Protein AF-A0A7V8AEB4-F1 (afdb_monomer)

Mean predicted aligned error: 8.31 Å

Structure (mmCIF, N/CA/C/O backbone):
data_AF-A0A7V8AEB4-F1
#
_entry.id   AF-A0A7V8AEB4-F1
#
loop_
_atom_site.group_PDB
_atom_site.id
_atom_site.type_symbol
_atom_site.label_atom_id
_atom_site.label_alt_id
_atom_site.label_comp_id
_atom_site.label_asym_id
_atom_site.label_entity_id
_atom_site.label_seq_id
_atom_site.pdbx_PDB_ins_code
_atom_site.Cartn_x
_atom_site.Cartn_y
_atom_site.Cartn_z
_atom_site.occupancy
_atom_site.B_iso_or_equiv
_atom_site.auth_seq_id
_atom_site.auth_comp_id
_atom_site.auth_asym_id
_atom_site.auth_atom_id
_atom_site.pdbx_PDB_model_num
ATOM 1 N N . MET A 1 1 ? -13.425 6.466 -4.230 1.00 66.75 1 MET A N 1
ATOM 2 C CA . MET A 1 1 ? -13.283 7.438 -3.123 1.00 66.75 1 MET A CA 1
ATOM 3 C C . MET A 1 1 ? -14.635 7.980 -2.672 1.00 66.75 1 MET A C 1
ATOM 5 O O . MET A 1 1 ? -14.913 7.887 -1.492 1.00 66.75 1 MET A O 1
ATOM 9 N N . ILE A 1 2 ? -15.523 8.388 -3.592 1.00 79.12 2 ILE A N 1
ATOM 10 C CA . ILE A 1 2 ? -16.855 8.952 -3.277 1.00 79.12 2 ILE A CA 1
ATOM 11 C C . ILE A 1 2 ? -17.663 8.139 -2.248 1.00 79.12 2 ILE A C 1
ATOM 13 O O . ILE A 1 2 ? -18.118 8.704 -1.266 1.00 79.12 2 ILE A O 1
ATOM 17 N N . LEU A 1 3 ? -17.814 6.820 -2.430 1.00 79.81 3 LEU A N 1
ATOM 18 C CA . LEU A 1 3 ? -18.645 6.001 -1.528 1.00 79.81 3 LEU A CA 1
ATOM 19 C C . LEU A 1 3 ? -18.112 5.945 -0.087 1.00 79.81 3 LEU A C 1
ATOM 21 O O . LEU A 1 3 ? -18.890 6.017 0.858 1.00 79.81 3 LEU A O 1
ATOM 25 N N . ARG A 1 4 ? -16.787 5.843 0.078 1.00 80.88 4 ARG A N 1
ATOM 26 C CA . ARG A 1 4 ? -16.128 5.895 1.390 1.00 80.88 4 ARG A CA 1
ATOM 27 C C . ARG A 1 4 ? -16.329 7.269 2.022 1.00 80.88 4 ARG A C 1
ATOM 29 O O . ARG A 1 4 ? -16.713 7.355 3.179 1.00 80.88 4 ARG A O 1
ATOM 36 N N . ASP A 1 5 ? -16.085 8.324 1.249 1.00 82.44 5 ASP A N 1
ATOM 37 C CA . ASP A 1 5 ? -16.166 9.699 1.740 1.00 82.44 5 ASP A CA 1
ATOM 38 C C . ASP A 1 5 ? -17.591 10.019 2.191 1.00 82.44 5 ASP A C 1
ATOM 40 O O . ASP A 1 5 ? -17.773 10.525 3.287 1.00 82.44 5 ASP A O 1
ATOM 44 N N . PHE A 1 6 ? -18.602 9.628 1.411 1.00 85.75 6 PHE A N 1
ATOM 45 C CA . PHE A 1 6 ? -20.009 9.810 1.770 1.00 85.75 6 PHE A CA 1
ATOM 46 C C . PHE A 1 6 ? -20.404 9.054 3.038 1.00 85.75 6 PHE A C 1
ATOM 48 O O . PHE A 1 6 ? -21.214 9.562 3.816 1.00 85.75 6 PHE A O 1
ATOM 55 N N . TYR A 1 7 ? -19.838 7.865 3.250 1.00 83.62 7 TYR A N 1
ATOM 56 C CA . TYR A 1 7 ? -20.037 7.106 4.478 1.00 83.62 7 TYR A CA 1
ATOM 57 C C . TYR A 1 7 ? -19.384 7.800 5.682 1.00 83.62 7 TYR A C 1
ATOM 59 O O . TYR A 1 7 ? -20.051 8.045 6.684 1.00 83.62 7 TYR A O 1
ATOM 67 N N . GLU A 1 8 ? -18.108 8.188 5.582 1.00 82.62 8 GLU A N 1
ATOM 68 C CA . GLU A 1 8 ? -17.380 8.835 6.685 1.00 82.62 8 GLU A CA 1
ATOM 69 C C . GLU A 1 8 ? -17.910 10.249 6.999 1.00 82.62 8 GLU A C 1
ATOM 71 O O . GLU A 1 8 ? -17.862 10.676 8.150 1.00 82.62 8 GLU A O 1
ATOM 76 N N . THR A 1 9 ? -18.466 10.975 6.019 1.00 84.75 9 THR A N 1
ATOM 77 C CA . THR A 1 9 ? -19.119 12.279 6.245 1.00 84.75 9 THR A CA 1
ATOM 78 C C . THR A 1 9 ? -20.566 12.160 6.724 1.00 84.75 9 THR A C 1
ATOM 80 O O . THR A 1 9 ? -21.225 13.181 6.909 1.00 84.75 9 THR A O 1
ATOM 83 N N . GLY A 1 10 ? -21.099 10.943 6.871 1.00 84.38 10 GLY A N 1
ATOM 84 C CA . GLY A 1 10 ? -22.488 10.709 7.276 1.00 84.38 10 GLY A CA 1
ATOM 85 C C . GLY A 1 10 ? -23.533 11.141 6.241 1.00 84.38 10 GLY A C 1
ATOM 86 O O . GLY A 1 10 ? -24.715 11.208 6.564 1.00 84.38 10 GLY A O 1
ATOM 87 N N . ILE A 1 11 ? -23.119 11.427 4.999 1.00 86.12 11 ILE A N 1
ATOM 88 C CA . ILE A 1 11 ? -24.034 11.773 3.898 1.00 86.12 11 ILE A CA 1
ATOM 89 C C . ILE A 1 11 ? -24.804 10.526 3.459 1.00 86.12 11 ILE A C 1
ATOM 91 O O . ILE A 1 11 ? -25.983 10.606 3.124 1.00 86.12 11 ILE A O 1
ATOM 95 N N . TRP A 1 12 ? -24.136 9.370 3.465 1.00 80.69 12 TRP A N 1
ATOM 96 C CA . TRP A 1 12 ? -24.719 8.101 3.059 1.00 80.69 12 TRP A CA 1
ATOM 97 C C . TRP A 1 12 ? -24.576 7.051 4.171 1.00 80.69 12 TRP A C 1
ATOM 99 O O . TRP A 1 12 ? -23.501 6.465 4.325 1.00 80.69 12 TRP A O 1
ATOM 109 N N . PRO A 1 13 ? -25.647 6.754 4.930 1.00 70.56 13 PRO A N 1
ATOM 110 C CA . PRO A 1 13 ? -25.633 5.699 5.935 1.00 70.56 13 PRO A CA 1
ATOM 111 C C . PRO A 1 13 ? -25.743 4.336 5.241 1.00 70.56 13 PRO A C 1
ATOM 113 O O . PRO A 1 13 ? -26.811 3.924 4.789 1.00 70.56 13 PRO A O 1
ATOM 116 N N . TYR A 1 14 ? -24.619 3.640 5.095 1.00 70.06 14 TYR A N 1
ATOM 117 C CA . TYR A 1 14 ? -24.578 2.289 4.537 1.00 70.06 14 TYR A CA 1
ATOM 118 C C . TYR A 1 14 ? -24.218 1.302 5.647 1.00 70.06 14 TYR A C 1
ATOM 120 O O . TYR A 1 14 ? -23.084 1.278 6.102 1.00 70.06 14 TYR A O 1
ATOM 128 N N . GLU A 1 15 ? -25.173 0.492 6.105 1.00 69.56 15 GLU A N 1
ATOM 129 C CA . GLU A 1 15 ? -24.937 -0.491 7.182 1.00 69.56 15 GLU A CA 1
ATOM 130 C C . GLU A 1 15 ? -24.699 -1.913 6.654 1.00 69.56 15 GLU A C 1
ATOM 132 O O . GLU A 1 15 ? -24.149 -2.771 7.342 1.00 69.56 15 GLU A O 1
ATOM 137 N N . LYS A 1 16 ? -25.098 -2.186 5.408 1.00 76.88 16 LYS A N 1
ATOM 138 C CA . LYS A 1 16 ? -24.975 -3.508 4.779 1.00 76.88 16 LYS A CA 1
ATOM 139 C C . LYS A 1 16 ? -23.763 -3.532 3.861 1.00 76.88 16 LYS A C 1
ATOM 141 O O . LYS A 1 16 ? -23.477 -2.547 3.210 1.00 76.88 16 LYS A O 1
ATOM 146 N N . ASN A 1 17 ? -23.060 -4.657 3.750 1.00 81.69 17 ASN A N 1
ATOM 147 C CA . ASN A 1 17 ? -22.003 -4.856 2.744 1.00 81.69 17 ASN A CA 1
ATOM 148 C C . ASN A 1 17 ? -20.826 -3.852 2.768 1.00 81.69 17 ASN A C 1
ATOM 150 O O . ASN A 1 17 ? -20.109 -3.744 1.776 1.00 81.69 17 ASN A O 1
ATOM 154 N N . LEU A 1 18 ? -20.564 -3.158 3.885 1.00 84.25 18 LEU A N 1
ATOM 155 C CA . LEU A 1 18 ? -19.399 -2.262 4.017 1.00 84.25 18 LEU A CA 1
ATOM 156 C C . LEU A 1 18 ? -18.068 -2.968 3.711 1.00 84.25 18 LEU A C 1
ATOM 158 O O . LEU A 1 18 ? -17.171 -2.377 3.117 1.00 84.25 18 LEU A O 1
ATOM 162 N N . HIS A 1 19 ? -17.967 -4.257 4.038 1.00 84.25 19 HIS A N 1
ATOM 163 C CA . HIS A 1 19 ? -16.808 -5.103 3.744 1.00 84.25 19 HIS A CA 1
ATOM 164 C C . HIS A 1 19 ? -16.490 -5.234 2.239 1.00 84.25 19 HIS A C 1
ATOM 166 O O . HIS A 1 19 ? -15.376 -5.608 1.876 1.00 84.25 19 HIS A O 1
ATOM 172 N N . VAL A 1 20 ? -17.440 -4.915 1.349 1.00 86.19 20 VAL A N 1
ATOM 173 C CA . VAL A 1 20 ? -17.235 -4.926 -0.110 1.00 86.19 20 VAL A CA 1
ATOM 174 C C . VAL A 1 20 ? -16.382 -3.735 -0.561 1.00 86.19 20 VAL A C 1
ATOM 176 O O . VAL A 1 20 ? -15.698 -3.822 -1.583 1.00 86.19 20 VAL A O 1
ATOM 179 N N . ILE A 1 21 ? -16.366 -2.642 0.211 1.00 87.19 21 ILE A N 1
ATOM 180 C CA . ILE A 1 21 ? -15.575 -1.447 -0.088 1.00 87.19 21 ILE A CA 1
ATOM 181 C C . ILE A 1 21 ? -14.094 -1.750 0.164 1.00 87.19 21 ILE A C 1
ATOM 183 O O . ILE A 1 21 ? -13.625 -1.809 1.303 1.00 87.19 21 ILE A O 1
ATOM 187 N N . ASN A 1 22 ? -13.354 -1.929 -0.929 1.00 88.44 22 ASN A N 1
ATOM 188 C CA . ASN A 1 22 ? -11.918 -2.177 -0.910 1.00 88.44 22 ASN A CA 1
ATOM 189 C C . ASN A 1 22 ? -11.081 -0.909 -0.765 1.00 88.44 22 ASN A C 1
ATOM 191 O O . ASN A 1 22 ? -11.540 0.204 -1.028 1.00 88.44 22 ASN A O 1
ATOM 195 N N . ILE A 1 23 ? -9.814 -1.113 -0.390 1.00 89.25 23 ILE A N 1
ATOM 196 C CA . ILE A 1 23 ? -8.790 -0.075 -0.478 1.00 89.25 23 ILE A CA 1
ATOM 197 C C . ILE A 1 23 ? -8.647 0.396 -1.930 1.00 89.25 23 ILE A C 1
ATOM 199 O O . ILE A 1 23 ? -8.747 -0.387 -2.878 1.00 89.25 23 ILE A O 1
ATOM 203 N N . ILE A 1 24 ? -8.369 1.682 -2.100 1.00 86.56 24 ILE A N 1
ATOM 204 C CA . ILE A 1 24 ? -8.022 2.243 -3.402 1.00 86.56 24 ILE A CA 1
ATOM 205 C C . IL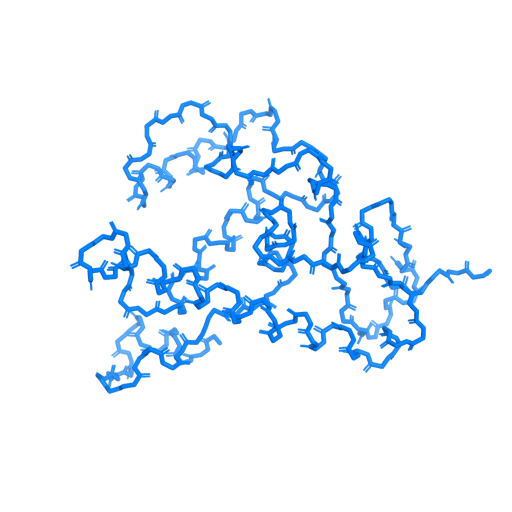E A 1 24 ? -6.523 2.045 -3.611 1.00 86.56 24 ILE A C 1
ATOM 207 O O . ILE A 1 24 ? -5.705 2.589 -2.871 1.00 86.56 24 ILE A O 1
ATOM 211 N N . ALA A 1 25 ? -6.160 1.272 -4.628 1.00 87.81 25 ALA A N 1
ATOM 212 C CA . ALA A 1 25 ? -4.770 1.017 -4.975 1.00 87.81 25 ALA A CA 1
ATOM 213 C C . ALA A 1 25 ? -4.213 2.128 -5.879 1.00 87.81 25 ALA A C 1
ATOM 215 O O . ALA A 1 25 ? -4.147 1.985 -7.095 1.00 87.81 25 ALA A O 1
ATOM 216 N N . ASP A 1 26 ? -3.816 3.253 -5.283 1.00 86.50 26 ASP A N 1
ATOM 217 C CA . ASP A 1 26 ? -3.071 4.301 -5.989 1.00 86.50 26 ASP A CA 1
ATOM 218 C C . ASP A 1 26 ? -1.569 3.954 -6.105 1.00 86.50 26 ASP A C 1
ATOM 220 O O . ASP A 1 26 ? -1.074 2.982 -5.527 1.00 86.50 26 ASP A O 1
ATOM 224 N N . ASN A 1 27 ? -0.791 4.788 -6.802 1.00 86.00 27 ASN A N 1
ATOM 225 C CA . ASN A 1 27 ? 0.651 4.561 -6.973 1.00 86.00 27 ASN A CA 1
ATOM 226 C C . ASN A 1 27 ? 1.429 4.505 -5.643 1.00 86.00 27 ASN A C 1
ATOM 228 O O . ASN A 1 27 ? 2.538 3.968 -5.594 1.00 86.00 27 ASN A O 1
ATOM 232 N N . ARG A 1 28 ? 0.907 5.084 -4.554 1.00 88.38 28 ARG A N 1
ATOM 233 C CA . ARG A 1 28 ? 1.548 5.066 -3.230 1.00 88.38 28 ARG A CA 1
ATOM 234 C C . ARG A 1 28 ? 1.226 3.779 -2.479 1.00 88.38 28 ARG A C 1
ATOM 236 O O . ARG A 1 28 ? 2.141 3.169 -1.930 1.00 88.38 28 ARG A O 1
ATOM 243 N N . VAL A 1 29 ? -0.031 3.358 -2.504 1.00 91.69 29 VAL A N 1
ATOM 244 C CA . VAL A 1 29 ? -0.549 2.121 -1.919 1.00 91.69 29 VAL A CA 1
ATOM 245 C C . VAL A 1 29 ? 0.074 0.917 -2.626 1.00 91.69 29 VAL A C 1
ATOM 247 O O . VAL A 1 29 ? 0.639 0.058 -1.953 1.00 91.69 29 VAL A O 1
ATOM 250 N N . MET A 1 30 ? 0.105 0.905 -3.964 1.00 90.75 30 MET A N 1
ATOM 251 C CA . MET A 1 30 ? 0.791 -0.132 -4.752 1.00 90.75 30 MET A CA 1
ATOM 252 C C . MET A 1 30 ? 2.285 -0.208 -4.420 1.00 90.75 30 MET A C 1
ATOM 254 O O . MET A 1 30 ? 2.836 -1.289 -4.221 1.00 90.75 30 MET A O 1
ATOM 258 N N . ARG A 1 31 ? 2.960 0.942 -4.284 1.00 90.06 31 ARG A N 1
ATOM 259 C CA . ARG A 1 31 ? 4.380 0.979 -3.903 1.00 90.06 31 ARG A CA 1
ATOM 260 C C . ARG A 1 31 ? 4.616 0.400 -2.508 1.00 90.06 31 ARG A C 1
ATOM 262 O O . ARG A 1 31 ? 5.583 -0.332 -2.317 1.00 90.06 31 ARG A O 1
ATOM 269 N N . ILE A 1 32 ? 3.752 0.702 -1.539 1.00 92.19 32 ILE A N 1
ATOM 270 C CA . ILE A 1 32 ? 3.821 0.087 -0.207 1.00 92.19 32 ILE A CA 1
ATOM 271 C C . ILE A 1 32 ? 3.592 -1.420 -0.303 1.00 92.19 32 ILE A C 1
ATOM 273 O O . ILE A 1 32 ? 4.354 -2.171 0.303 1.00 92.19 32 ILE A O 1
ATOM 277 N N . ALA A 1 33 ? 2.608 -1.868 -1.087 1.00 93.31 33 ALA A N 1
ATOM 278 C CA . ALA A 1 33 ? 2.316 -3.288 -1.249 1.00 93.31 33 ALA A CA 1
ATOM 279 C C . ALA A 1 33 ? 3.519 -4.072 -1.799 1.00 93.31 33 ALA A C 1
ATOM 281 O O . ALA A 1 33 ? 3.882 -5.124 -1.271 1.00 93.31 33 ALA A O 1
ATOM 282 N N . LEU A 1 34 ? 4.194 -3.511 -2.805 1.00 91.62 34 LEU A N 1
ATOM 283 C CA . LEU A 1 34 ? 5.405 -4.088 -3.391 1.00 91.62 34 LEU A CA 1
ATOM 284 C C . LEU A 1 34 ? 6.589 -4.092 -2.412 1.00 91.62 34 LEU A C 1
ATOM 286 O O . LEU A 1 34 ? 7.282 -5.097 -2.281 1.00 91.62 34 LEU A O 1
ATOM 290 N N . ARG A 1 35 ? 6.829 -2.980 -1.705 1.00 90.31 35 ARG A N 1
ATOM 291 C CA . ARG A 1 35 ? 7.994 -2.825 -0.809 1.00 90.31 35 ARG A CA 1
ATOM 292 C C . ARG A 1 35 ? 7.878 -3.606 0.497 1.00 90.31 35 ARG A C 1
ATOM 294 O O . ARG A 1 35 ? 8.892 -4.030 1.038 1.00 90.31 35 ARG A O 1
ATOM 301 N N . THR A 1 36 ? 6.661 -3.786 1.002 1.00 92.06 36 THR A N 1
ATOM 302 C CA . THR A 1 36 ? 6.380 -4.668 2.150 1.00 92.06 36 THR A CA 1
ATOM 303 C C . THR A 1 36 ? 6.361 -6.140 1.740 1.00 92.06 36 THR A C 1
ATOM 305 O O . THR A 1 36 ? 6.476 -7.018 2.587 1.00 92.06 36 THR A O 1
ATOM 308 N N . GLY A 1 37 ? 6.233 -6.428 0.441 1.00 91.31 37 GLY A N 1
ATOM 309 C CA . GLY A 1 37 ? 6.181 -7.787 -0.079 1.00 91.31 37 GLY A CA 1
ATOM 310 C C . GLY A 1 37 ? 4.851 -8.501 0.162 1.00 91.31 37 GLY A C 1
ATOM 311 O O . GLY A 1 37 ? 4.793 -9.706 -0.071 1.00 91.31 37 GLY A O 1
ATOM 312 N N . ILE A 1 38 ? 3.792 -7.792 0.581 1.00 93.25 38 ILE A N 1
ATOM 313 C CA . ILE A 1 38 ? 2.426 -8.352 0.577 1.00 93.25 38 ILE A CA 1
ATOM 314 C C . ILE A 1 38 ? 1.970 -8.659 -0.852 1.00 93.25 38 ILE A C 1
ATOM 316 O O . ILE A 1 38 ? 1.196 -9.585 -1.072 1.00 93.25 38 ILE A O 1
ATOM 320 N N . LEU A 1 39 ? 2.494 -7.902 -1.820 1.00 91.88 39 LEU A N 1
ATOM 321 C CA . LEU A 1 39 ? 2.367 -8.176 -3.238 1.00 91.88 39 LEU A CA 1
ATOM 322 C C . LEU A 1 39 ? 3.758 -8.455 -3.804 1.00 91.88 39 LEU A C 1
ATOM 324 O O . LEU A 1 39 ? 4.667 -7.630 -3.688 1.00 91.88 39 LEU A O 1
ATOM 328 N N . ARG A 1 40 ? 3.931 -9.629 -4.412 1.00 89.06 40 ARG A N 1
ATOM 329 C CA . ARG A 1 40 ? 5.200 -10.065 -4.998 1.00 89.06 40 ARG A CA 1
ATOM 330 C C . ARG A 1 40 ? 5.034 -10.316 -6.482 1.00 89.06 40 ARG A C 1
ATOM 332 O O . ARG A 1 40 ? 4.151 -11.051 -6.903 1.00 89.06 40 ARG A O 1
ATOM 339 N N . LEU A 1 41 ? 5.937 -9.733 -7.256 1.00 83.44 41 LEU A N 1
ATOM 340 C CA . LEU A 1 41 ? 6.057 -10.001 -8.680 1.00 83.44 41 LEU A CA 1
ATOM 341 C C . LEU A 1 41 ? 7.013 -11.169 -8.884 1.00 83.44 41 LEU A C 1
ATOM 343 O O . LEU A 1 41 ? 8.071 -11.214 -8.248 1.00 83.44 41 LEU A O 1
ATOM 347 N N . ALA A 1 42 ? 6.672 -12.075 -9.799 1.00 81.06 42 ALA A N 1
ATOM 348 C CA . ALA A 1 42 ? 7.502 -13.235 -10.121 1.00 81.06 42 ALA A CA 1
ATOM 349 C C . ALA A 1 42 ? 8.944 -12.832 -10.479 1.00 81.06 42 ALA A C 1
ATOM 351 O O . ALA A 1 42 ? 9.909 -13.462 -10.054 1.00 81.06 42 ALA A O 1
ATOM 352 N N . THR A 1 43 ? 9.102 -11.722 -11.193 1.00 68.75 43 THR A N 1
ATOM 353 C CA . THR A 1 43 ? 10.386 -11.237 -11.710 1.00 68.75 43 THR A CA 1
ATOM 354 C C . THR A 1 43 ? 11.065 -10.184 -10.839 1.00 68.75 43 THR A C 1
ATOM 356 O O . THR A 1 43 ? 12.036 -9.559 -11.263 1.00 68.75 43 THR A O 1
ATOM 359 N N . LYS A 1 44 ? 10.610 -10.002 -9.590 1.00 66.56 44 LYS A N 1
ATOM 360 C CA . LYS A 1 44 ? 11.164 -9.049 -8.604 1.00 66.56 44 LYS A CA 1
ATOM 361 C C . LYS A 1 44 ? 11.260 -7.590 -9.080 1.00 66.56 44 LYS A C 1
ATOM 363 O O . LYS A 1 44 ? 11.836 -6.774 -8.369 1.00 66.56 44 LYS A O 1
ATOM 368 N N . LYS A 1 45 ? 10.729 -7.244 -10.252 1.00 64.25 45 LYS A N 1
ATOM 369 C CA . LYS A 1 45 ? 10.665 -5.892 -10.815 1.00 64.25 45 LYS A CA 1
ATOM 370 C C . LYS A 1 45 ? 9.366 -5.762 -11.595 1.00 64.25 45 LYS A C 1
ATOM 372 O O . LYS A 1 45 ? 8.944 -6.715 -12.245 1.00 64.25 45 LYS A O 1
ATOM 377 N N . THR A 1 46 ? 8.753 -4.587 -11.531 1.00 62.59 46 THR A N 1
ATOM 378 C CA . THR A 1 46 ? 7.745 -4.185 -12.511 1.00 62.59 46 THR A CA 1
ATOM 379 C C . THR A 1 46 ? 8.458 -4.057 -13.847 1.00 62.59 46 THR A C 1
ATOM 381 O O . THR A 1 46 ? 9.440 -3.314 -13.961 1.00 62.59 46 THR A O 1
ATOM 384 N N . PHE A 1 47 ? 8.043 -4.873 -14.814 1.00 58.59 47 PHE A N 1
ATOM 385 C CA . PHE A 1 47 ? 8.552 -4.735 -16.165 1.00 58.59 47 PHE A CA 1
ATOM 386 C C . PHE A 1 47 ? 7.951 -3.512 -16.804 1.00 58.59 47 PHE A C 1
ATOM 388 O O . PHE A 1 47 ? 6.969 -2.969 -16.325 1.00 58.59 47 PHE A O 1
ATOM 395 N N . ASN A 1 48 ? 8.612 -3.105 -17.864 1.00 56.44 48 ASN A N 1
ATOM 396 C CA . ASN A 1 48 ? 8.244 -1.994 -18.687 1.00 56.44 48 ASN A CA 1
ATOM 397 C C . ASN A 1 48 ? 8.224 -2.549 -20.109 1.00 56.44 48 ASN A C 1
ATOM 399 O O . ASN A 1 48 ? 9.210 -2.461 -20.840 1.00 56.44 48 ASN A O 1
ATOM 403 N N . ASP A 1 49 ? 7.171 -3.316 -20.379 1.00 54.81 49 ASP A N 1
ATOM 404 C CA . ASP A 1 49 ? 6.966 -4.089 -21.605 1.00 54.81 49 ASP A CA 1
ATOM 405 C C . ASP A 1 49 ? 5.849 -3.435 -22.436 1.00 54.81 49 ASP A C 1
ATOM 407 O O . ASP A 1 49 ? 5.114 -2.591 -21.924 1.00 54.81 49 ASP A O 1
ATOM 411 N N . LEU A 1 50 ? 5.651 -3.838 -23.693 1.00 56.69 50 LEU A N 1
ATOM 412 C CA . LEU A 1 50 ? 4.510 -3.396 -24.510 1.00 56.69 50 LEU A CA 1
ATOM 413 C C . LEU A 1 50 ? 3.155 -3.607 -23.804 1.00 56.69 50 LEU A C 1
ATOM 415 O O . LEU A 1 50 ? 2.187 -2.930 -24.119 1.00 56.69 50 LEU A O 1
ATOM 419 N N . LEU A 1 51 ? 3.064 -4.506 -22.822 1.00 56.19 51 LEU A N 1
ATOM 420 C CA . LEU A 1 51 ? 1.860 -4.693 -22.005 1.00 56.19 51 LEU A CA 1
ATOM 421 C C . LEU A 1 51 ? 1.564 -3.510 -21.063 1.00 56.19 51 LEU A C 1
ATOM 423 O O . LEU A 1 51 ? 0.395 -3.261 -20.759 1.00 56.19 51 LEU A O 1
ATOM 427 N N . ASP A 1 52 ? 2.585 -2.754 -20.643 1.00 58.22 52 ASP A N 1
ATOM 428 C CA . ASP A 1 52 ? 2.400 -1.463 -19.966 1.00 58.22 52 ASP A CA 1
ATOM 429 C C . ASP A 1 52 ? 1.856 -0.407 -20.939 1.00 58.22 52 ASP A C 1
ATOM 431 O O . ASP A 1 52 ? 1.130 0.482 -20.507 1.00 58.22 52 ASP A O 1
ATOM 435 N N . GLN A 1 53 ? 2.113 -0.537 -22.252 1.00 57.06 53 GLN A N 1
ATOM 436 C CA . GLN A 1 53 ? 1.529 0.342 -23.278 1.00 57.06 53 GLN A CA 1
ATOM 437 C C . GLN A 1 53 ? -0.008 0.291 -23.303 1.00 57.06 53 GLN A C 1
ATOM 439 O O . GLN A 1 53 ? -0.659 1.255 -23.701 1.00 57.06 53 GLN A O 1
ATOM 444 N N . TYR A 1 54 ? -0.583 -0.832 -22.873 1.00 64.62 54 TYR A N 1
ATOM 445 C CA . TYR A 1 54 ? -2.026 -1.072 -22.855 1.00 64.62 54 TYR A CA 1
ATOM 446 C C . TYR A 1 54 ? -2.608 -1.109 -21.435 1.00 64.62 54 TYR A C 1
ATOM 448 O O . TYR A 1 54 ? -3.698 -1.645 -21.241 1.00 64.62 54 TYR A O 1
ATOM 456 N N . ASP A 1 55 ? -1.880 -0.590 -20.438 1.00 72.56 55 ASP A N 1
ATOM 457 C CA . ASP A 1 55 ? -2.267 -0.556 -19.020 1.00 72.56 55 ASP A CA 1
ATOM 458 C C . ASP A 1 55 ? -2.611 -1.934 -18.402 1.00 72.56 55 ASP A C 1
ATOM 460 O O . ASP A 1 55 ? -3.142 -2.001 -17.293 1.00 72.56 55 ASP A O 1
ATOM 464 N N . GLN A 1 56 ? -2.294 -3.064 -19.047 1.00 78.38 56 GLN A N 1
ATOM 465 C CA . GLN A 1 56 ? -2.708 -4.387 -18.552 1.00 78.38 56 GLN A CA 1
ATOM 466 C C . GLN A 1 56 ? -2.031 -4.737 -17.224 1.00 78.38 56 GLN A C 1
ATOM 468 O O . GLN A 1 56 ? -2.688 -5.162 -16.272 1.00 78.38 56 GLN A O 1
ATOM 473 N N . GLN A 1 57 ? -0.719 -4.513 -17.136 1.00 77.62 57 GLN A N 1
ATOM 474 C CA . GLN A 1 57 ? 0.031 -4.710 -15.897 1.00 77.62 57 GLN A CA 1
ATOM 475 C C . GLN A 1 57 ? -0.409 -3.706 -14.821 1.00 77.62 57 GLN A C 1
ATOM 477 O O . GLN A 1 57 ? -0.512 -4.081 -13.654 1.00 77.62 57 GLN A O 1
ATOM 482 N N . TYR A 1 58 ? -0.719 -2.459 -15.194 1.00 82.00 58 TYR A N 1
ATOM 483 C CA . TYR A 1 58 ? -1.243 -1.458 -14.262 1.00 82.00 58 TYR A CA 1
ATOM 484 C C . TYR A 1 58 ? -2.579 -1.904 -13.654 1.00 82.00 58 TYR A C 1
ATOM 486 O O . TYR A 1 58 ? -2.706 -1.970 -12.431 1.00 82.00 58 TYR A O 1
ATOM 494 N N . VAL A 1 59 ? -3.554 -2.280 -14.489 1.00 85.88 59 VAL A N 1
ATOM 495 C CA . VAL A 1 59 ? -4.881 -2.744 -14.052 1.00 85.88 59 VAL A CA 1
ATOM 496 C C . VAL A 1 59 ? -4.767 -3.982 -13.166 1.00 85.88 59 VAL A C 1
ATOM 498 O O . VAL A 1 59 ? -5.372 -4.024 -12.092 1.00 85.88 59 VAL A O 1
ATOM 501 N N . LEU A 1 60 ? -3.948 -4.959 -13.566 1.00 88.06 60 LEU A N 1
ATOM 502 C CA . LEU A 1 60 ? -3.714 -6.162 -12.770 1.00 88.06 60 LEU A CA 1
ATOM 503 C C . LEU A 1 60 ? -3.107 -5.821 -11.405 1.00 88.06 60 LEU A C 1
ATOM 505 O O . LEU A 1 60 ? -3.513 -6.387 -10.387 1.00 88.06 60 LEU A O 1
ATOM 509 N N . LEU A 1 61 ? -2.153 -4.888 -11.356 1.00 88.12 61 LEU A N 1
ATOM 510 C CA . LEU A 1 61 ? -1.513 -4.496 -10.105 1.00 88.12 61 LEU A CA 1
ATOM 511 C C . LEU A 1 61 ? -2.470 -3.736 -9.183 1.00 88.12 61 LEU A C 1
ATOM 513 O O . LEU A 1 61 ? -2.443 -3.962 -7.972 1.00 88.12 61 LEU A O 1
ATOM 517 N N . VAL A 1 62 ? -3.339 -2.887 -9.736 1.00 90.50 62 VAL A N 1
ATOM 518 C CA . VAL A 1 62 ? -4.405 -2.201 -8.989 1.00 90.50 62 VAL A CA 1
ATOM 519 C C . VAL A 1 62 ? -5.332 -3.226 -8.331 1.00 90.50 62 VAL A C 1
ATOM 521 O O . VAL A 1 62 ? -5.557 -3.159 -7.120 1.00 90.50 62 VAL A O 1
ATOM 524 N N . GLN A 1 63 ? -5.817 -4.208 -9.098 1.00 92.62 63 GLN A N 1
ATOM 525 C CA . GLN A 1 63 ? -6.692 -5.274 -8.594 1.00 92.62 63 GLN A CA 1
ATOM 526 C C . GLN A 1 63 ? -5.990 -6.126 -7.528 1.00 92.62 63 GLN A C 1
ATOM 528 O O . GLN A 1 63 ? -6.480 -6.245 -6.405 1.00 92.62 63 GLN A O 1
ATOM 533 N N . SER A 1 64 ? -4.787 -6.615 -7.836 1.00 94.00 64 SER A N 1
ATOM 534 C CA . SER A 1 64 ? -4.001 -7.461 -6.929 1.00 94.00 64 SER A CA 1
ATOM 535 C C . SER A 1 64 ? -3.633 -6.739 -5.632 1.00 94.00 64 SER A C 1
ATOM 537 O O . SER A 1 64 ? -3.594 -7.341 -4.563 1.00 94.00 64 SER A O 1
ATOM 539 N N . THR A 1 65 ? -3.375 -5.430 -5.693 1.00 93.88 65 THR A N 1
ATOM 540 C CA . THR A 1 65 ? -3.094 -4.617 -4.503 1.00 93.88 65 THR A CA 1
ATOM 541 C C . THR A 1 65 ? -4.328 -4.494 -3.616 1.00 93.88 65 THR A C 1
ATOM 543 O O . THR A 1 65 ? -4.219 -4.625 -2.395 1.00 93.88 65 THR A O 1
ATOM 546 N N . ALA A 1 66 ? -5.503 -4.263 -4.208 1.00 93.19 66 ALA A N 1
ATOM 547 C CA . ALA A 1 66 ? -6.749 -4.189 -3.455 1.00 93.19 66 ALA A CA 1
ATOM 548 C C . ALA A 1 66 ? -7.062 -5.517 -2.746 1.00 93.19 66 ALA A C 1
ATOM 550 O O . ALA A 1 66 ? -7.417 -5.523 -1.565 1.00 93.19 66 ALA A O 1
ATOM 551 N N . GLU A 1 67 ? -6.860 -6.639 -3.436 1.00 94.12 67 GLU A N 1
ATOM 552 C CA . GLU A 1 67 ? -7.016 -7.986 -2.879 1.00 94.12 67 GLU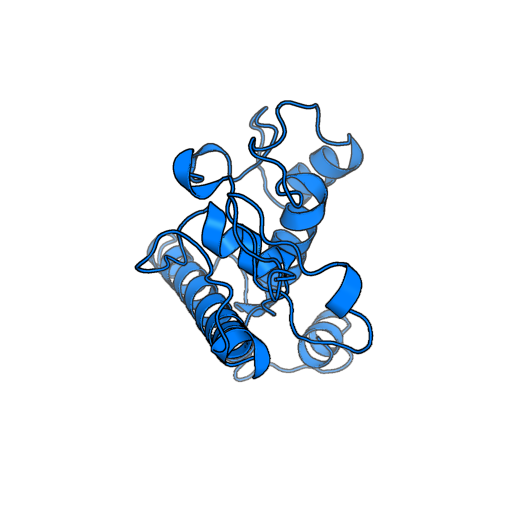 A CA 1
ATOM 553 C C . GLU A 1 67 ? -5.989 -8.291 -1.784 1.00 94.12 67 GLU A C 1
ATOM 555 O O . 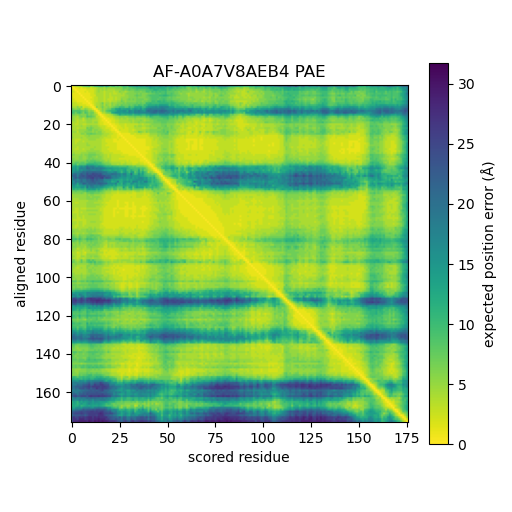GLU A 1 67 ? -6.354 -8.802 -0.725 1.00 94.12 67 GLU A O 1
ATOM 560 N N . ALA A 1 68 ? -4.721 -7.920 -1.980 1.00 94.69 68 ALA A N 1
ATOM 561 C CA . ALA A 1 68 ? -3.669 -8.135 -0.989 1.00 94.69 68 ALA A CA 1
ATOM 562 C C . ALA A 1 68 ? -3.985 -7.426 0.336 1.00 94.69 68 ALA A C 1
ATOM 564 O O . ALA A 1 68 ? -3.899 -8.029 1.405 1.00 94.69 68 ALA A O 1
ATOM 565 N N . PHE A 1 69 ? -4.412 -6.162 0.290 1.00 93.31 69 PHE A 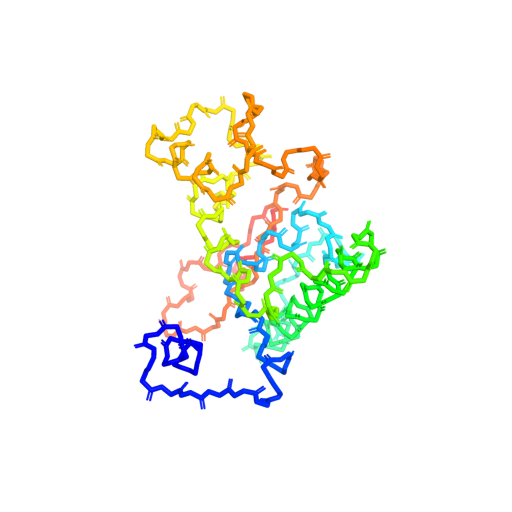N 1
ATOM 566 C CA . PHE A 1 69 ? -4.797 -5.427 1.498 1.00 93.31 69 PHE A CA 1
ATOM 567 C C . PHE A 1 69 ? -6.118 -5.908 2.104 1.00 93.31 69 PHE A C 1
ATOM 569 O O . PHE A 1 69 ? -6.253 -5.890 3.329 1.00 93.31 69 PHE A O 1
ATOM 576 N N . ARG A 1 70 ? -7.071 -6.397 1.297 1.00 93.12 70 ARG A N 1
ATOM 577 C CA . ARG A 1 70 ? -8.234 -7.123 1.831 1.00 93.12 70 ARG A CA 1
ATOM 578 C C . ARG A 1 70 ? -7.778 -8.356 2.610 1.00 93.12 70 ARG A C 1
ATOM 580 O O . ARG A 1 70 ? -8.237 -8.571 3.727 1.00 93.12 70 ARG A O 1
ATOM 587 N N . ARG A 1 71 ? -6.816 -9.119 2.086 1.00 94.06 71 ARG A N 1
ATOM 588 C CA . ARG A 1 71 ? -6.277 -10.278 2.802 1.00 94.06 71 ARG A CA 1
ATOM 589 C C . ARG A 1 71 ? -5.573 -9.875 4.095 1.00 94.06 71 ARG A C 1
ATOM 591 O O . ARG A 1 71 ? -5.723 -10.566 5.097 1.00 94.06 71 ARG A O 1
ATOM 598 N N . VAL A 1 72 ? -4.857 -8.747 4.105 1.00 92.44 72 VAL A N 1
ATOM 599 C CA . VAL A 1 72 ? -4.287 -8.174 5.337 1.00 92.44 72 VAL A CA 1
ATOM 600 C C . VAL A 1 72 ? -5.392 -7.864 6.349 1.00 92.44 72 VAL A C 1
ATOM 602 O O . VAL A 1 72 ? -5.273 -8.272 7.499 1.00 92.44 72 VAL A O 1
ATOM 605 N N . TRP A 1 73 ? -6.485 -7.219 5.934 1.00 92.19 73 TRP A N 1
ATOM 606 C CA . TRP A 1 73 ? -7.628 -6.928 6.808 1.00 92.19 73 TRP A CA 1
ATOM 607 C C . TRP A 1 73 ? -8.208 -8.191 7.458 1.00 92.19 73 TRP A C 1
ATOM 609 O O . TRP A 1 73 ? -8.394 -8.238 8.674 1.00 92.19 73 TRP A O 1
ATOM 619 N N . GLU A 1 74 ? -8.437 -9.237 6.667 1.00 93.00 74 GLU A N 1
ATOM 620 C CA . GLU A 1 74 ? -8.932 -10.525 7.160 1.00 93.00 74 GLU A CA 1
ATOM 621 C C . GLU A 1 74 ? -7.934 -11.176 8.123 1.00 93.00 74 GLU A C 1
ATOM 623 O O . GLU A 1 74 ? -8.300 -11.561 9.231 1.00 93.00 74 GLU A O 1
ATOM 628 N N . LYS A 1 75 ? -6.648 -11.232 7.748 1.00 93.25 75 LYS A N 1
ATOM 629 C CA . LYS A 1 75 ? -5.587 -11.796 8.592 1.00 93.25 75 LYS A CA 1
ATOM 630 C C . LYS A 1 75 ? -5.431 -11.057 9.911 1.00 93.25 75 LYS A C 1
ATOM 632 O O . LYS A 1 75 ? -5.189 -11.691 10.933 1.00 93.25 75 LYS A O 1
ATOM 637 N N . THR A 1 76 ? -5.590 -9.738 9.917 1.00 90.06 76 THR A N 1
ATOM 638 C CA . THR A 1 76 ? -5.540 -8.975 11.166 1.00 90.06 76 THR A CA 1
ATOM 639 C C . THR A 1 76 ? -6.689 -9.322 12.104 1.00 90.06 76 THR A C 1
ATOM 641 O O . THR A 1 76 ? -6.468 -9.369 13.307 1.00 90.06 76 THR A O 1
ATOM 644 N N . ALA A 1 77 ? -7.877 -9.633 11.579 1.00 91.38 77 ALA A N 1
ATOM 645 C CA . ALA A 1 77 ? -8.978 -10.123 12.402 1.00 91.38 77 ALA A CA 1
ATOM 646 C C . ALA A 1 77 ? -8.720 -11.541 12.913 1.00 91.38 77 ALA A C 1
ATOM 648 O O . ALA A 1 77 ? -8.938 -11.798 14.092 1.00 91.38 77 ALA A O 1
ATOM 649 N N . GLU A 1 78 ? -8.190 -12.437 12.072 1.00 93.31 78 GLU A N 1
ATOM 650 C CA . GLU A 1 78 ? -7.782 -13.788 12.495 1.00 93.31 78 GLU A CA 1
ATOM 651 C C . GLU A 1 78 ? -6.781 -13.733 13.670 1.00 93.31 78 GLU A C 1
ATOM 653 O O . GLU A 1 78 ? -6.917 -14.482 14.633 1.00 93.31 78 GLU A O 1
ATOM 658 N N . LEU A 1 79 ? -5.812 -12.811 13.623 1.00 90.94 79 LEU A N 1
ATOM 659 C CA . LEU A 1 79 ? -4.816 -12.609 14.684 1.00 90.94 79 LEU A CA 1
ATOM 660 C C . LEU A 1 79 ? -5.363 -11.889 15.927 1.00 90.94 79 LEU A C 1
ATOM 662 O O . LEU A 1 79 ? -4.759 -11.978 16.992 1.00 90.94 79 LEU A O 1
ATOM 666 N N . ASN A 1 80 ? -6.482 -11.177 15.800 1.00 90.12 80 ASN A N 1
ATOM 667 C CA . ASN A 1 80 ? -7.093 -10.377 16.861 1.00 90.12 80 ASN A CA 1
ATOM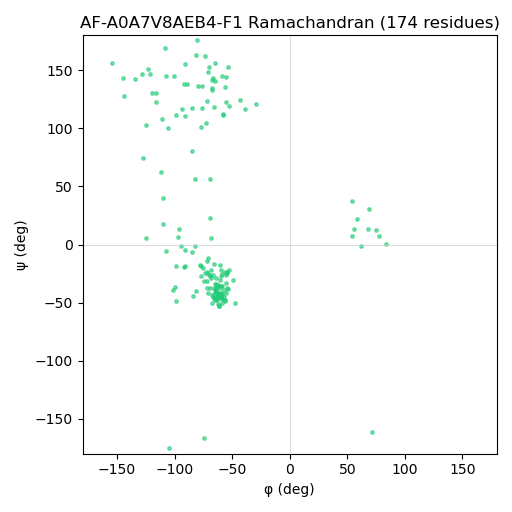 668 C C . ASN A 1 80 ? -8.409 -11.005 17.355 1.00 90.12 80 ASN A C 1
ATOM 670 O O . ASN A 1 80 ? -9.401 -10.313 17.583 1.00 90.12 80 ASN A O 1
ATOM 674 N N . ASN A 1 81 ? -8.436 -12.337 17.477 1.00 90.94 81 ASN A N 1
ATOM 675 C CA . ASN A 1 81 ? -9.576 -13.115 17.980 1.00 90.94 81 ASN A CA 1
ATOM 676 C C . ASN A 1 81 ? -10.906 -12.834 17.248 1.00 90.94 81 ASN A C 1
ATOM 678 O O . ASN A 1 81 ? -11.970 -12.789 17.862 1.00 90.94 81 ASN A O 1
ATOM 682 N N . GLY A 1 82 ? -10.853 -12.625 15.932 1.00 87.50 82 GLY A N 1
ATOM 683 C CA . GLY A 1 82 ? -12.015 -12.339 15.087 1.00 87.50 82 GLY A CA 1
ATOM 684 C C . GLY A 1 82 ? -12.442 -10.869 15.055 1.00 87.50 82 GLY A C 1
ATOM 685 O O . GLY A 1 82 ? -13.398 -10.536 14.357 1.00 87.50 82 GLY A O 1
ATOM 686 N N . VAL A 1 83 ? -11.748 -9.971 15.762 1.00 87.44 83 VAL A N 1
ATOM 687 C CA . VAL A 1 83 ? -12.074 -8.539 15.789 1.00 87.44 83 VAL A CA 1
ATOM 688 C C . VAL A 1 83 ? -11.257 -7.787 14.741 1.00 87.44 83 VAL A C 1
ATOM 690 O O . VAL A 1 83 ? -10.032 -7.698 14.826 1.00 87.44 83 VAL A O 1
ATOM 693 N N . HIS A 1 84 ? -11.930 -7.189 13.759 1.00 86.00 84 HIS A N 1
ATOM 694 C CA . HIS A 1 84 ? -11.266 -6.362 12.752 1.00 86.00 84 HIS A CA 1
ATOM 695 C C . HIS A 1 84 ? -10.684 -5.074 13.358 1.00 86.00 84 HIS A C 1
ATOM 697 O O . HIS A 1 84 ? -11.366 -4.361 14.089 1.00 86.00 84 HIS A O 1
ATOM 703 N N . ILE A 1 85 ? -9.440 -4.738 12.990 1.00 83.81 85 ILE A N 1
ATOM 704 C CA . ILE A 1 85 ? -8.760 -3.500 13.430 1.00 83.81 85 ILE A CA 1
ATOM 705 C C . ILE A 1 85 ? -9.474 -2.249 12.897 1.00 83.81 85 ILE A C 1
ATOM 707 O O . ILE A 1 85 ? -9.524 -1.215 13.558 1.00 83.81 85 ILE A O 1
ATOM 711 N N . VAL A 1 86 ? -10.039 -2.344 11.693 1.00 86.31 86 VAL A N 1
ATOM 712 C CA . VAL A 1 86 ? -10.884 -1.307 11.095 1.00 86.31 86 VAL A CA 1
ATOM 713 C C . VAL A 1 86 ? -12.206 -1.921 10.631 1.00 86.31 86 VAL A C 1
ATOM 715 O O . VAL A 1 86 ? -12.200 -3.063 10.170 1.00 86.31 86 VAL A O 1
ATOM 718 N N . PRO A 1 87 ? -13.336 -1.194 10.694 1.00 86.50 87 PRO A N 1
ATOM 719 C CA . PRO A 1 87 ? -14.652 -1.735 10.345 1.00 86.50 87 PRO A CA 1
ATOM 720 C C . PRO A 1 87 ? -14.793 -2.265 8.906 1.00 86.50 87 PRO A C 1
ATOM 722 O O . PRO A 1 87 ? -15.626 -3.133 8.668 1.00 86.50 87 PRO A O 1
ATOM 725 N N . TYR A 1 88 ? -13.999 -1.782 7.944 1.00 88.00 88 TYR A N 1
ATOM 726 C CA . TYR A 1 88 ? -13.992 -2.286 6.564 1.00 88.00 88 TYR A CA 1
ATOM 727 C C . TYR A 1 88 ? -12.630 -2.045 5.879 1.00 88.00 88 TYR A C 1
ATOM 729 O O . TYR A 1 88 ? -11.916 -1.116 6.273 1.00 88.00 88 TYR A O 1
ATOM 737 N N . PRO A 1 89 ? -12.259 -2.824 4.838 1.00 88.69 89 PRO A N 1
ATOM 738 C CA . PRO A 1 89 ? -10.937 -2.743 4.201 1.00 88.69 89 PRO A CA 1
ATOM 739 C C . PRO A 1 89 ? -10.594 -1.354 3.659 1.00 88.69 89 PRO A C 1
ATOM 741 O O . PRO A 1 89 ? -9.460 -0.892 3.784 1.00 88.69 89 PRO A O 1
ATOM 744 N N . GLY A 1 90 ? -11.580 -0.671 3.074 1.00 86.94 90 GLY A N 1
ATOM 745 C CA . GLY A 1 90 ? -11.423 0.673 2.529 1.00 86.94 90 GLY A CA 1
ATOM 746 C C . GLY A 1 90 ? -10.890 1.691 3.535 1.00 86.94 90 GLY A C 1
ATOM 747 O O . GLY A 1 90 ? -10.203 2.609 3.119 1.00 86.94 90 GLY A O 1
ATOM 748 N N . LYS A 1 91 ? -11.102 1.501 4.843 1.00 84.94 91 LYS A N 1
ATOM 749 C CA . LYS A 1 91 ? -10.653 2.434 5.887 1.00 84.94 91 LYS A CA 1
ATOM 750 C C . LYS A 1 91 ? -9.136 2.440 6.115 1.00 84.94 91 LYS A C 1
ATOM 752 O O . LYS A 1 91 ? -8.605 3.361 6.729 1.00 84.94 91 LYS A O 1
ATOM 757 N N . PHE A 1 92 ? -8.414 1.440 5.603 1.00 82.88 92 PHE A N 1
ATOM 758 C CA . PHE A 1 92 ? -6.949 1.461 5.607 1.00 82.88 92 PHE A CA 1
ATOM 759 C C . PHE A 1 92 ? -6.358 2.516 4.671 1.00 82.88 92 PHE A C 1
ATOM 761 O O . PHE A 1 92 ? -5.198 2.896 4.841 1.00 82.88 92 PHE A O 1
ATOM 768 N N . ASP A 1 93 ? -7.114 2.965 3.669 1.00 81.19 93 ASP A N 1
ATOM 769 C CA . ASP A 1 93 ? -6.597 3.769 2.568 1.00 81.19 93 ASP A CA 1
ATOM 770 C C . ASP A 1 93 ? -5.918 5.061 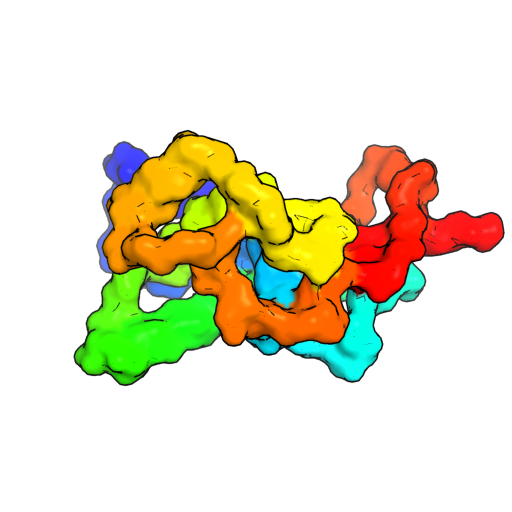3.032 1.00 81.19 93 ASP A C 1
ATOM 772 O O . ASP A 1 93 ? -4.804 5.348 2.603 1.00 81.19 93 ASP A O 1
ATOM 776 N N . GLU A 1 94 ? -6.519 5.801 3.962 1.00 80.56 94 GLU A N 1
ATOM 777 C CA . GLU A 1 94 ? -5.972 7.052 4.471 1.00 80.56 94 GLU A CA 1
ATOM 778 C C . GLU A 1 94 ? -4.642 6.816 5.187 1.00 80.56 94 GLU A C 1
ATOM 780 O O . GLU A 1 94 ? -3.665 7.538 4.954 1.00 80.56 94 GLU A O 1
ATOM 785 N N . PHE A 1 95 ? -4.591 5.787 6.035 1.00 85.44 95 PHE A N 1
ATOM 786 C CA . PHE A 1 95 ? -3.385 5.428 6.762 1.00 85.44 95 PHE A CA 1
ATOM 787 C C . PHE A 1 95 ? -2.257 5.062 5.788 1.00 85.44 95 PHE A C 1
ATOM 789 O O . PHE A 1 95 ? -1.182 5.669 5.824 1.00 85.44 95 PHE A O 1
ATOM 796 N N . ILE A 1 96 ? -2.512 4.137 4.858 1.00 89.00 96 ILE A N 1
ATOM 797 C CA . ILE A 1 96 ? -1.517 3.677 3.879 1.00 89.00 96 ILE A CA 1
ATOM 798 C C . ILE A 1 96 ? -1.094 4.816 2.938 1.00 89.00 96 ILE A C 1
ATOM 800 O O . ILE A 1 96 ? 0.095 4.997 2.663 1.00 89.00 96 ILE A O 1
ATOM 804 N N . PHE A 1 97 ? -2.028 5.651 2.492 1.00 85.44 97 PHE A N 1
ATOM 805 C CA . PHE A 1 97 ? -1.737 6.795 1.633 1.00 85.44 97 PHE A CA 1
ATOM 806 C C . PHE A 1 97 ? -0.826 7.822 2.322 1.00 85.44 97 PHE A C 1
ATOM 808 O O . PHE A 1 97 ? 0.159 8.290 1.733 1.00 85.44 97 PHE A O 1
ATOM 815 N N . ARG A 1 98 ? -1.108 8.156 3.591 1.00 84.62 98 ARG A N 1
ATOM 816 C CA . ARG A 1 98 ? -0.271 9.057 4.402 1.00 84.62 98 ARG A CA 1
ATOM 817 C C . ARG A 1 98 ? 1.106 8.451 4.666 1.00 84.62 98 ARG A C 1
ATOM 819 O O . ARG A 1 98 ? 2.105 9.170 4.567 1.00 84.62 98 ARG A O 1
ATOM 826 N N . MET A 1 99 ? 1.190 7.145 4.909 1.00 86.69 99 MET A N 1
ATOM 827 C CA . MET A 1 99 ? 2.463 6.418 5.010 1.00 86.69 99 MET A CA 1
ATOM 828 C C . MET A 1 99 ? 3.282 6.527 3.716 1.00 86.69 99 MET A C 1
ATOM 830 O O . MET A 1 99 ? 4.489 6.779 3.753 1.00 86.69 99 MET A O 1
ATOM 834 N N . GLY A 1 100 ? 2.626 6.425 2.559 1.00 86.12 100 GLY A N 1
ATOM 835 C CA . GLY A 1 100 ? 3.258 6.532 1.243 1.00 86.12 100 GLY A CA 1
ATOM 836 C C . GLY A 1 100 ? 3.816 7.920 0.933 1.00 86.12 100 GLY A C 1
ATOM 837 O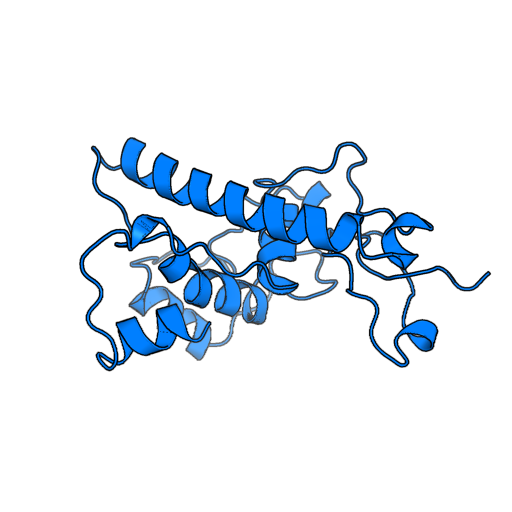 O . GLY A 1 100 ? 4.758 8.048 0.150 1.00 86.12 100 GLY A O 1
ATOM 838 N N . ARG A 1 101 ? 3.254 8.962 1.555 1.00 84.12 101 ARG A N 1
ATOM 839 C CA . ARG A 1 101 ? 3.725 10.348 1.434 1.00 84.12 101 ARG A CA 1
ATOM 840 C C . ARG A 1 101 ? 4.910 10.654 2.351 1.00 84.12 101 ARG A C 1
ATOM 842 O O . ARG A 1 101 ? 5.804 11.391 1.946 1.00 84.12 101 ARG A O 1
ATOM 849 N N . ASN A 1 102 ? 4.887 10.133 3.575 1.00 81.88 102 ASN A N 1
ATOM 850 C CA . ASN A 1 102 ? 5.826 10.535 4.622 1.00 81.88 102 ASN A CA 1
ATOM 851 C C . ASN A 1 102 ? 7.001 9.558 4.763 1.00 81.88 102 ASN A C 1
ATOM 853 O O . ASN A 1 102 ? 8.146 9.986 4.702 1.00 81.88 102 ASN A O 1
ATOM 857 N N . CYS A 1 103 ? 6.743 8.250 4.836 1.00 83.25 103 CYS A N 1
ATOM 858 C CA . CYS A 1 103 ? 7.787 7.248 5.083 1.00 83.25 103 CYS A CA 1
ATOM 859 C C . CYS A 1 103 ? 8.288 6.537 3.823 1.00 83.25 103 CYS A C 1
ATOM 861 O O . CYS A 1 103 ? 9.461 6.181 3.730 1.00 83.25 103 CYS A O 1
ATOM 863 N N . CYS A 1 104 ? 7.393 6.271 2.869 1.00 86.38 104 CYS A N 1
ATOM 864 C CA . CYS A 1 104 ? 7.668 5.402 1.724 1.00 86.38 104 CYS A CA 1
ATOM 865 C C . CYS A 1 104 ? 7.705 6.198 0.410 1.00 86.38 104 CYS A C 1
ATOM 867 O O . CYS A 1 104 ? 6.874 6.010 -0.484 1.00 86.38 104 CYS A O 1
ATOM 869 N N . LYS A 1 105 ? 8.650 7.140 0.308 1.00 85.12 105 LYS A N 1
ATOM 870 C CA . LYS A 1 105 ? 8.739 8.074 -0.825 1.00 85.12 105 LYS A CA 1
ATOM 871 C C . LYS A 1 105 ? 9.180 7.388 -2.122 1.00 85.12 105 LYS A C 1
ATOM 873 O O . LYS A 1 105 ? 9.884 6.376 -2.115 1.00 85.12 105 LYS A O 1
ATOM 878 N N . LEU A 1 106 ? 8.760 7.964 -3.247 1.00 83.00 106 LEU A N 1
ATOM 879 C CA . LEU A 1 106 ? 9.176 7.526 -4.580 1.00 83.00 106 LEU A CA 1
ATOM 880 C C . LEU A 1 106 ? 10.708 7.565 -4.682 1.00 83.00 106 LEU A C 1
ATOM 882 O O . LEU A 1 106 ? 11.326 8.520 -4.219 1.00 83.00 106 LEU A O 1
ATOM 886 N N . ASN A 1 107 ? 11.315 6.521 -5.251 1.00 77.06 107 ASN A N 1
ATOM 887 C CA . ASN A 1 107 ? 12.771 6.372 -5.427 1.00 77.06 107 ASN A CA 1
ATOM 888 C C . ASN A 1 107 ? 13.623 6.334 -4.140 1.00 77.06 107 ASN A C 1
ATOM 890 O O . ASN A 1 107 ? 14.830 6.110 -4.221 1.00 77.06 107 ASN A O 1
ATOM 894 N N . ALA A 1 108 ? 13.023 6.469 -2.952 1.00 78.75 108 ALA A N 1
ATOM 895 C CA . ALA A 1 108 ? 13.732 6.284 -1.691 1.00 78.75 108 ALA A CA 1
ATOM 896 C C . ALA A 1 108 ? 14.045 4.797 -1.473 1.00 78.75 108 ALA A C 1
ATOM 898 O O . ALA A 1 108 ? 13.128 3.974 -1.471 1.00 78.75 108 ALA A O 1
ATOM 899 N N . ARG A 1 109 ? 15.334 4.473 -1.295 1.00 72.69 109 ARG A N 1
ATOM 900 C CA . ARG A 1 109 ? 15.848 3.102 -1.095 1.00 72.69 109 ARG A CA 1
ATOM 901 C C . ARG A 1 109 ? 15.920 2.684 0.377 1.00 72.69 109 ARG A C 1
ATOM 903 O O . ARG A 1 109 ? 15.977 1.499 0.673 1.00 72.69 109 ARG A O 1
ATOM 910 N N . ALA A 1 110 ? 15.889 3.646 1.294 1.00 70.56 110 ALA A N 1
ATOM 911 C CA . ALA A 1 110 ? 15.734 3.409 2.722 1.00 70.56 110 ALA A CA 1
ATOM 912 C C . ALA A 1 110 ? 14.327 3.841 3.154 1.00 70.56 110 ALA A C 1
ATOM 914 O O . ALA A 1 110 ? 13.804 4.835 2.644 1.00 70.56 110 ALA A O 1
ATOM 915 N N . CYS A 1 111 ? 13.729 3.131 4.118 1.00 69.94 111 CYS A N 1
ATOM 916 C CA . CYS A 1 111 ? 12.703 3.742 4.963 1.00 69.94 111 CYS A CA 1
ATOM 917 C C . CYS A 1 111 ? 13.399 4.932 5.611 1.00 69.94 111 CYS A C 1
ATOM 919 O O . CYS A 1 111 ? 14.380 4.685 6.306 1.00 69.94 111 CYS A O 1
ATOM 921 N N . GLU A 1 112 ? 13.012 6.163 5.261 1.00 58.53 112 GLU A N 1
ATOM 922 C CA . GLU A 1 112 ? 13.869 7.340 5.447 1.00 58.53 112 GLU A CA 1
ATOM 923 C C . GLU A 1 112 ? 14.642 7.275 6.764 1.00 58.53 112 GLU A C 1
ATOM 925 O O . GLU A 1 112 ? 14.046 7.289 7.832 1.00 58.53 112 GLU A O 1
ATOM 930 N N . SER A 1 113 ? 15.970 7.215 6.703 1.00 47.28 113 SER A N 1
ATOM 931 C CA . SER A 1 113 ? 16.837 7.318 7.882 1.00 47.2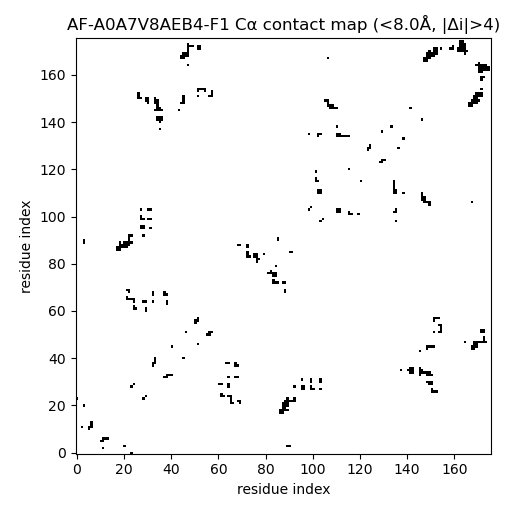8 113 SER A CA 1
ATOM 932 C C . SER A 1 113 ? 16.814 8.727 8.500 1.00 47.28 113 SER A C 1
ATOM 934 O O . SER A 1 113 ? 17.561 9.022 9.429 1.00 47.28 113 SER A O 1
ATOM 936 N N . GLY A 1 114 ? 15.954 9.612 7.987 1.00 55.72 114 GLY A N 1
ATOM 937 C CA . GLY A 1 114 ? 15.728 10.960 8.481 1.00 55.72 114 GLY A CA 1
ATOM 938 C C . GLY A 1 114 ? 14.610 11.029 9.518 1.00 55.72 114 GLY A C 1
ATOM 939 O O . GLY A 1 114 ? 13.678 10.224 9.537 1.00 55.72 114 GLY A O 1
ATOM 940 N N . LYS A 1 115 ? 14.681 12.057 10.372 1.00 58.59 115 LYS A N 1
ATOM 941 C CA . LYS A 1 115 ? 13.581 12.425 11.267 1.00 58.59 115 LYS A CA 1
ATOM 942 C C . LYS A 1 115 ? 12.348 12.726 10.417 1.00 58.59 115 LYS A C 1
ATOM 944 O O . LYS A 1 115 ? 12.320 13.730 9.707 1.00 58.59 115 LYS A O 1
ATOM 949 N N . GLN A 1 116 ? 11.327 11.879 10.521 1.00 68.38 116 GLN A N 1
ATOM 950 C CA . GLN A 1 116 ? 10.004 12.211 10.005 1.00 68.38 116 GLN A CA 1
ATOM 951 C C . GLN A 1 116 ? 9.533 13.548 10.585 1.00 68.38 116 GLN A C 1
ATOM 953 O O . GLN A 1 116 ? 9.934 13.938 11.689 1.00 68.38 116 GLN A O 1
ATOM 958 N N . SER A 1 117 ? 8.677 14.259 9.845 1.00 75.31 117 SER A N 1
ATOM 959 C CA . SER A 1 117 ? 8.158 15.542 10.319 1.00 75.31 117 SER A CA 1
ATOM 960 C C . SER A 1 117 ? 7.493 15.378 11.693 1.00 75.31 117 SER A C 1
ATOM 962 O O . SER A 1 117 ? 6.848 14.364 11.972 1.00 75.31 117 SER A O 1
ATOM 964 N N . LYS A 1 118 ? 7.622 16.385 12.571 1.00 78.62 118 LYS A N 1
ATOM 965 C CA . LYS A 1 118 ? 6.961 16.365 13.890 1.00 78.62 118 LYS A CA 1
ATOM 966 C C . LYS A 1 118 ? 5.450 16.130 13.756 1.00 78.62 118 LYS A C 1
ATOM 968 O O . LYS A 1 118 ? 4.885 15.383 14.546 1.00 78.62 118 LYS A O 1
ATOM 973 N N . ALA A 1 119 ? 4.836 16.712 12.723 1.00 81.31 119 ALA A N 1
ATOM 974 C CA . ALA A 1 119 ? 3.427 16.526 12.392 1.00 81.31 119 ALA A CA 1
ATOM 975 C C . ALA A 1 119 ? 3.093 15.067 12.045 1.00 81.31 119 ALA A C 1
ATOM 977 O O . ALA A 1 119 ? 2.096 14.539 12.528 1.00 81.31 119 ALA A O 1
ATOM 978 N N . PHE A 1 120 ? 3.941 14.393 11.261 1.00 79.50 120 PHE A N 1
ATOM 979 C CA . PHE A 1 120 ? 3.755 12.979 10.951 1.00 79.50 120 PHE A CA 1
ATOM 980 C C . PHE A 1 120 ? 3.861 12.106 12.203 1.00 79.50 120 PHE A C 1
ATOM 982 O O . PHE A 1 120 ? 2.991 11.277 12.429 1.00 79.50 120 PHE A O 1
ATOM 989 N N . ASN A 1 121 ? 4.866 12.328 13.053 1.00 78.12 121 ASN A N 1
ATOM 990 C CA . ASN A 1 121 ? 5.020 11.552 14.288 1.00 78.12 121 ASN A CA 1
ATOM 991 C C . ASN A 1 121 ? 3.859 11.773 15.267 1.00 78.12 121 ASN A C 1
ATOM 993 O O . ASN A 1 121 ? 3.405 10.822 15.896 1.00 78.12 121 ASN A O 1
ATOM 997 N N . ALA A 1 122 ? 3.364 13.009 15.388 1.00 81.88 122 ALA A N 1
ATOM 998 C CA . ALA A 1 122 ? 2.177 13.310 16.187 1.00 81.88 122 ALA A CA 1
ATOM 999 C C . ALA A 1 122 ? 0.934 12.597 15.634 1.00 81.88 122 ALA A C 1
ATOM 1001 O O . ALA A 1 122 ? 0.184 11.993 16.395 1.00 81.88 122 ALA A O 1
ATOM 1002 N N . TRP A 1 123 ? 0.756 12.602 14.309 1.00 84.00 123 TRP A N 1
ATOM 1003 C CA . TRP A 1 123 ? -0.335 11.884 13.656 1.00 84.00 123 TRP A CA 1
ATOM 1004 C C . TRP A 1 123 ? -0.232 10.365 13.846 1.00 84.00 123 TRP A C 1
ATOM 1006 O O . TRP A 1 123 ? -1.218 9.746 14.236 1.00 84.00 123 TRP A O 1
ATOM 1016 N N . VAL A 1 124 ? 0.947 9.764 13.642 1.00 79.00 124 VAL A N 1
ATOM 1017 C CA . VAL A 1 124 ? 1.151 8.322 13.861 1.00 79.00 124 VAL A CA 1
ATOM 1018 C C . VAL A 1 124 ? 0.773 7.956 15.287 1.00 79.00 124 VAL A C 1
ATOM 1020 O O . VAL A 1 124 ? -0.029 7.050 15.440 1.00 79.00 124 VAL A O 1
ATOM 1023 N N . LYS A 1 125 ? 1.250 8.699 16.296 1.00 78.19 125 LYS A N 1
ATOM 1024 C CA . LYS A 1 125 ? 0.889 8.477 17.708 1.00 78.19 125 LYS A CA 1
ATOM 1025 C C . LYS A 1 125 ? -0.607 8.621 17.996 1.00 78.19 125 LYS A C 1
ATOM 1027 O O . LYS A 1 125 ? -1.101 8.003 18.926 1.00 78.19 125 LYS A O 1
ATOM 1032 N N . SER A 1 126 ? -1.314 9.466 17.244 1.00 81.06 126 SER A N 1
ATOM 1033 C CA . SER A 1 126 ? -2.764 9.637 17.406 1.00 81.06 126 SER A CA 1
ATOM 1034 C C . SER A 1 126 ? -3.583 8.502 16.788 1.00 81.06 126 SER A C 1
ATOM 1036 O O . SER A 1 126 ? -4.697 8.256 17.231 1.00 81.06 126 SER A O 1
ATOM 1038 N N . VAL A 1 127 ? -3.051 7.830 15.759 1.00 76.94 127 VAL A N 1
ATOM 1039 C CA . VAL A 1 127 ? -3.775 6.801 14.988 1.00 76.94 127 VAL A CA 1
ATOM 1040 C C . VAL A 1 127 ? -3.375 5.389 15.397 1.00 76.94 127 VAL A C 1
ATOM 1042 O O . VAL A 1 127 ? -4.210 4.493 15.456 1.00 76.94 127 VAL A O 1
ATOM 1045 N N . LEU A 1 128 ? -2.093 5.182 15.656 1.00 70.69 128 LEU A N 1
ATOM 1046 C CA . LEU A 1 128 ? -1.533 3.953 16.179 1.00 70.69 128 LEU A CA 1
ATOM 1047 C C . LEU A 1 128 ? -0.962 4.318 17.543 1.00 70.69 128 LEU A C 1
ATOM 1049 O O . LEU A 1 128 ? -0.190 5.272 17.624 1.00 70.69 128 LEU A O 1
ATOM 1053 N N . ASP A 1 129 ? -1.276 3.569 18.596 1.00 66.31 129 ASP A N 1
ATOM 1054 C CA . ASP A 1 129 ? -0.582 3.679 19.889 1.00 66.31 129 ASP A CA 1
ATOM 1055 C C . ASP A 1 129 ? 0.865 3.145 19.761 1.00 66.31 129 ASP A C 1
ATOM 1057 O O . ASP A 1 129 ? 1.296 2.168 20.365 1.00 66.31 129 ASP A O 1
ATOM 1061 N N . TYR A 1 130 ? 1.604 3.726 18.819 1.00 65.50 130 TYR A N 1
ATOM 1062 C CA . TYR A 1 130 ? 2.885 3.292 18.310 1.00 65.50 130 TYR A CA 1
ATOM 1063 C C . TYR A 1 130 ? 3.940 4.234 18.875 1.00 65.50 130 TYR A C 1
ATOM 1065 O O . TYR A 1 130 ? 4.124 5.365 18.418 1.00 65.50 130 TYR A O 1
ATOM 1073 N N . SER A 1 131 ? 4.620 3.767 19.917 1.00 57.59 131 SER A N 1
ATOM 1074 C CA . SER A 1 131 ? 5.586 4.550 20.693 1.00 57.59 131 SER A CA 1
ATOM 1075 C C . SER A 1 131 ? 7.038 4.387 20.226 1.00 57.59 131 SER A C 1
ATOM 1077 O O . SER A 1 131 ? 7.937 5.030 20.772 1.00 57.59 131 SER A O 1
ATOM 1079 N N . VAL A 1 132 ? 7.297 3.558 19.209 1.00 56.66 132 VAL A N 1
ATOM 1080 C CA . VAL A 1 132 ? 8.666 3.212 18.806 1.00 56.66 132 VAL A CA 1
ATOM 1081 C C . VAL A 1 132 ? 9.321 4.356 18.027 1.00 56.66 132 VAL A C 1
ATOM 1083 O O . VAL A 1 132 ? 8.741 4.908 17.095 1.00 56.66 132 VAL A O 1
ATOM 1086 N N . ALA A 1 133 ? 10.585 4.653 18.344 1.00 60.72 133 ALA A N 1
ATOM 1087 C CA . ALA A 1 133 ? 11.430 5.656 17.679 1.00 60.72 133 ALA A CA 1
ATOM 1088 C C . ALA A 1 133 ? 11.850 5.292 16.232 1.00 60.72 133 ALA A C 1
ATOM 1090 O O . ALA A 1 133 ? 12.872 5.764 15.736 1.00 60.72 133 ALA A O 1
ATOM 1091 N N . GLN A 1 134 ? 11.097 4.423 15.555 1.00 64.19 134 GLN A N 1
ATOM 1092 C CA . GLN A 1 134 ? 11.368 4.025 14.176 1.00 64.19 134 GLN A CA 1
ATOM 1093 C C . GLN A 1 134 ? 10.859 5.110 13.213 1.00 64.19 134 GLN A C 1
ATOM 1095 O O . GLN A 1 134 ? 9.735 5.588 13.369 1.00 64.19 134 GLN A O 1
ATOM 1100 N N . PRO A 1 135 ? 11.626 5.474 12.171 1.00 70.00 135 PRO A N 1
ATOM 1101 C CA . PRO A 1 135 ? 11.209 6.487 11.202 1.00 70.00 135 PRO A CA 1
ATOM 1102 C C . PRO A 1 135 ? 10.069 6.022 10.278 1.00 70.00 135 PRO A C 1
ATOM 1104 O O . PRO A 1 135 ? 9.486 6.829 9.560 1.00 70.00 135 PRO A O 1
ATOM 1107 N N . CYS A 1 136 ? 9.743 4.728 10.264 1.00 80.81 136 CYS A N 1
ATOM 1108 C CA . CYS A 1 136 ? 8.614 4.168 9.529 1.00 80.81 136 CYS A CA 1
ATOM 1109 C C . CYS A 1 136 ? 7.995 3.016 10.334 1.00 80.81 136 CYS A C 1
ATOM 1111 O O . CYS A 1 136 ? 8.723 2.079 10.656 1.00 80.81 136 CYS A O 1
ATOM 1113 N N . PRO A 1 137 ? 6.674 3.015 10.591 1.00 82.31 137 PRO A N 1
ATOM 1114 C CA . PRO A 1 137 ? 5.978 1.871 11.192 1.00 82.31 137 PRO A CA 1
ATOM 1115 C C . PRO A 1 137 ? 6.164 0.529 10.461 1.00 82.31 137 PRO A C 1
ATOM 1117 O O . PRO A 1 137 ? 6.049 -0.523 11.073 1.00 82.31 137 PRO A O 1
ATOM 1120 N N . PHE A 1 138 ? 6.475 0.547 9.161 1.00 85.88 138 PHE A N 1
ATOM 1121 C CA . PHE A 1 138 ? 6.693 -0.665 8.361 1.00 85.88 138 PHE A CA 1
ATOM 1122 C C . PHE A 1 138 ? 8.166 -1.060 8.211 1.00 85.88 138 PHE A C 1
ATOM 1124 O O . PHE A 1 138 ? 8.471 -1.975 7.447 1.00 85.88 138 PHE A O 1
ATOM 1131 N N . SER A 1 139 ? 9.098 -0.388 8.894 1.00 83.62 139 SER A N 1
ATOM 1132 C CA . SER A 1 139 ? 10.534 -0.655 8.725 1.00 83.62 139 SER A CA 1
ATOM 1133 C C . SER A 1 139 ? 10.917 -2.104 9.042 1.00 83.62 139 SER A C 1
ATOM 1135 O O . SER A 1 139 ? 11.768 -2.657 8.350 1.00 83.62 139 SER A O 1
ATOM 1137 N N . SER A 1 140 ? 10.267 -2.723 10.032 1.00 84.38 140 SER A N 1
ATOM 1138 C CA . SER A 1 140 ? 10.516 -4.104 10.466 1.00 84.38 140 SER A CA 1
ATOM 1139 C C . SER A 1 140 ? 10.034 -5.165 9.476 1.00 84.38 140 SER A C 1
ATOM 1141 O O . SER A 1 140 ? 10.550 -6.277 9.487 1.00 84.38 140 SER A O 1
ATOM 1143 N N . ILE A 1 141 ? 9.065 -4.831 8.619 1.00 88.19 141 ILE A N 1
ATOM 1144 C CA . ILE A 1 141 ? 8.452 -5.770 7.667 1.00 88.19 141 ILE A CA 1
ATOM 1145 C C . ILE A 1 141 ? 8.873 -5.525 6.216 1.00 88.19 141 ILE A C 1
ATOM 1147 O O . ILE A 1 141 ? 8.477 -6.289 5.346 1.00 88.19 141 ILE A O 1
ATOM 1151 N N . CYS A 1 142 ? 9.635 -4.464 5.928 1.00 88.19 142 CYS A N 1
ATOM 1152 C CA . CYS A 1 142 ? 10.098 -4.146 4.574 1.00 88.19 142 CYS A CA 1
ATOM 1153 C C . CYS A 1 142 ? 11.470 -4.789 4.298 1.00 88.19 142 CYS A C 1
ATOM 1155 O O . CYS A 1 142 ? 12.468 -4.301 4.841 1.00 88.19 142 CYS A O 1
ATOM 1157 N N . PRO A 1 143 ? 11.567 -5.805 3.419 1.00 88.31 143 PRO A N 1
ATOM 1158 C CA . PRO A 1 143 ? 12.843 -6.412 3.048 1.00 88.31 143 PRO A CA 1
ATOM 1159 C C . PRO A 1 143 ? 13.730 -5.440 2.262 1.00 88.31 143 PRO A C 1
ATOM 1161 O O . PRO A 1 143 ? 13.236 -4.675 1.430 1.00 88.31 143 PRO A O 1
ATOM 1164 N N . ASP A 1 144 ? 15.044 -5.481 2.489 1.00 84.81 144 ASP A N 1
ATOM 1165 C CA . ASP A 1 144 ? 15.995 -4.552 1.857 1.00 84.81 144 ASP A CA 1
ATOM 1166 C C . ASP A 1 144 ? 15.992 -4.624 0.325 1.00 84.81 144 ASP A C 1
ATOM 1168 O O . ASP A 1 144 ? 16.093 -3.597 -0.350 1.00 84.81 144 ASP A O 1
ATOM 1172 N N . ASP A 1 145 ? 15.811 -5.817 -0.242 1.00 85.00 145 ASP A N 1
ATOM 1173 C CA . ASP A 1 145 ? 15.784 -6.031 -1.688 1.00 85.00 145 ASP A CA 1
ATOM 1174 C C . ASP A 1 145 ? 14.521 -5.468 -2.359 1.00 85.00 145 ASP A C 1
ATOM 1176 O O . ASP A 1 145 ? 14.569 -5.097 -3.537 1.00 85.00 145 ASP A O 1
ATOM 1180 N N . LEU A 1 146 ? 13.420 -5.345 -1.608 1.00 87.62 146 LEU A N 1
ATOM 1181 C CA . LEU A 1 146 ? 12.139 -4.829 -2.094 1.00 87.62 146 LEU A CA 1
ATOM 1182 C C . LEU A 1 146 ? 11.984 -3.318 -1.904 1.00 87.62 146 LEU A C 1
ATOM 1184 O O . LEU A 1 146 ? 11.189 -2.708 -2.615 1.00 87.62 146 LEU A O 1
ATOM 1188 N N . LYS A 1 147 ? 12.759 -2.673 -1.017 1.00 86.44 147 LYS A N 1
ATOM 1189 C CA . LYS A 1 147 ? 12.647 -1.224 -0.721 1.00 86.44 147 LYS A CA 1
ATOM 1190 C C . LYS A 1 147 ? 12.797 -0.318 -1.942 1.00 86.44 147 LYS A C 1
ATOM 1192 O O . LYS A 1 147 ? 12.296 0.803 -1.934 1.00 86.44 147 LYS A O 1
ATOM 1197 N N . LYS A 1 148 ? 13.466 -0.791 -2.994 1.00 84.06 148 LYS A N 1
ATOM 1198 C CA . LYS A 1 148 ? 13.633 -0.055 -4.253 1.00 84.06 148 LYS A CA 1
ATOM 1199 C C . LYS A 1 148 ? 12.388 -0.060 -5.142 1.00 84.06 148 LYS A C 1
ATOM 1201 O O . LYS A 1 148 ? 12.308 0.799 -6.008 1.00 84.06 148 LYS A O 1
ATOM 1206 N N . LEU A 1 149 ? 11.439 -0.980 -4.946 1.00 86.50 149 LEU A N 1
ATOM 1207 C CA . LEU A 1 149 ? 10.343 -1.199 -5.890 1.00 86.50 149 LEU A CA 1
ATOM 1208 C C . LEU A 1 149 ? 9.400 -0.003 -6.010 1.00 86.50 149 LEU A C 1
ATOM 1210 O O . LEU A 1 149 ? 9.053 0.633 -5.013 1.00 86.50 149 LEU A O 1
ATOM 1214 N N . ASN A 1 150 ? 8.959 0.276 -7.233 1.00 85.56 150 ASN A N 1
ATOM 1215 C CA . ASN A 1 150 ? 7.982 1.308 -7.552 1.00 85.56 150 ASN A CA 1
ATOM 1216 C C . ASN A 1 150 ? 6.779 0.702 -8.290 1.00 85.56 150 ASN A C 1
ATOM 1218 O O . ASN A 1 150 ? 6.895 -0.297 -9.003 1.00 85.56 150 ASN A O 1
ATOM 1222 N N . ALA A 1 151 ? 5.618 1.331 -8.110 1.00 84.44 151 ALA A N 1
ATOM 1223 C CA . ALA A 1 151 ? 4.412 1.008 -8.863 1.00 84.44 151 ALA A CA 1
ATOM 1224 C C . ALA A 1 151 ? 4.549 1.470 -10.330 1.00 84.44 151 ALA A C 1
ATOM 1226 O O . ALA A 1 151 ? 5.219 2.479 -10.558 1.00 84.44 151 ALA A O 1
ATOM 1227 N N . PRO A 1 152 ? 3.928 0.777 -11.301 1.00 78.69 152 PRO A N 1
ATOM 1228 C CA . PRO A 1 152 ? 3.859 1.219 -12.686 1.00 78.69 152 PRO A CA 1
ATOM 1229 C C . PRO A 1 152 ? 3.041 2.509 -12.786 1.00 78.69 152 PRO A C 1
ATOM 1231 O O . PRO A 1 152 ? 2.200 2.805 -11.930 1.00 78.69 152 PRO A O 1
ATOM 1234 N N . TYR A 1 153 ? 3.294 3.282 -13.837 1.00 74.56 153 TYR A N 1
ATOM 1235 C CA . TYR A 1 153 ? 2.469 4.435 -14.177 1.00 74.56 153 TYR A CA 1
ATOM 1236 C C . TYR A 1 153 ? 1.376 4.000 -15.147 1.00 74.56 153 TYR A C 1
ATOM 1238 O O . TYR A 1 153 ? 1.662 3.266 -16.085 1.00 74.56 153 TYR A O 1
ATOM 1246 N N . ALA A 1 154 ? 0.156 4.490 -14.936 1.00 69.19 154 ALA A N 1
ATOM 1247 C CA . ALA A 1 154 ? -0.850 4.481 -15.989 1.00 69.19 154 ALA A CA 1
ATOM 1248 C C . ALA A 1 154 ? -0.414 5.441 -17.098 1.00 69.19 154 ALA A C 1
ATOM 1250 O O . ALA A 1 154 ? 0.116 6.525 -16.808 1.00 69.19 154 ALA A O 1
ATOM 1251 N N . ILE A 1 155 ? -0.656 5.076 -18.351 1.00 64.50 155 ILE A N 1
ATOM 1252 C CA . ILE A 1 155 ? -0.330 5.946 -19.479 1.00 64.50 155 ILE A CA 1
ATOM 1253 C C . ILE A 1 155 ? -1.365 7.066 -19.570 1.00 64.50 155 ILE A C 1
ATOM 1255 O O . ILE A 1 155 ? -2.552 6.845 -19.783 1.00 64.50 155 ILE A O 1
ATOM 1259 N N . GLN A 1 156 ? -0.908 8.309 -19.413 1.00 58.84 156 GLN A N 1
ATOM 1260 C CA . GLN A 1 156 ? -1.735 9.510 -19.571 1.00 58.84 156 GLN A CA 1
ATOM 1261 C C . GLN A 1 156 ? -1.000 10.565 -20.404 1.00 58.84 156 GLN A C 1
ATOM 1263 O O . GLN A 1 156 ? 0.219 10.702 -20.283 1.00 58.84 156 GLN A O 1
ATOM 1268 N N . ASN A 1 157 ? -1.736 11.290 -21.259 1.00 45.97 157 ASN A N 1
ATOM 1269 C CA . ASN A 1 157 ? -1.242 12.312 -22.198 1.00 45.97 157 ASN A CA 1
ATOM 1270 C C . ASN A 1 157 ? 0.031 13.042 -21.710 1.00 45.97 157 ASN A C 1
ATOM 1272 O O . ASN A 1 157 ? 0.018 13.684 -20.663 1.00 45.97 157 ASN A O 1
ATOM 1276 N N . ASN A 1 158 ? 1.108 12.960 -22.506 1.00 49.94 158 ASN A N 1
ATOM 1277 C CA . ASN A 1 158 ? 2.460 13.518 -22.287 1.00 49.94 158 ASN A CA 1
ATOM 1278 C C . ASN A 1 158 ? 3.404 12.778 -21.316 1.00 49.94 158 ASN A C 1
ATOM 1280 O O . ASN A 1 158 ? 4.514 13.257 -21.080 1.00 49.94 158 ASN A O 1
ATOM 1284 N N . THR A 1 159 ? 3.056 11.586 -20.818 1.00 51.97 159 THR A N 1
ATOM 1285 C CA . THR A 1 159 ? 3.998 10.780 -20.004 1.00 51.97 159 THR A CA 1
ATOM 1286 C C . THR A 1 159 ? 5.218 10.272 -20.780 1.00 51.97 159 THR A C 1
ATOM 1288 O O . THR A 1 159 ? 6.231 9.993 -20.140 1.00 51.97 159 THR A O 1
ATOM 1291 N N . TRP A 1 160 ? 5.175 10.273 -22.123 1.00 53.41 160 TRP A N 1
ATOM 1292 C CA . TRP A 1 160 ? 6.239 9.843 -23.049 1.00 53.41 160 TRP A CA 1
ATOM 1293 C C . TRP A 1 160 ? 7.637 10.419 -22.781 1.00 53.41 160 TRP A C 1
ATOM 1295 O O . TRP A 1 160 ? 8.634 9.739 -22.996 1.00 53.41 160 TRP A O 1
ATOM 1305 N N . ASN A 1 161 ? 7.723 11.630 -22.231 1.00 53.41 161 ASN A N 1
ATOM 1306 C CA . ASN A 1 161 ? 9.004 12.305 -21.992 1.00 53.41 161 ASN A CA 1
ATOM 1307 C C . ASN A 1 161 ? 9.606 12.026 -20.601 1.00 53.41 161 ASN A C 1
ATOM 1309 O O . ASN A 1 161 ? 10.706 12.480 -20.301 1.00 53.41 161 ASN A O 1
ATOM 1313 N N . THR A 1 162 ? 8.886 11.309 -19.729 1.00 53.50 162 THR A N 1
ATOM 1314 C CA . THR A 1 162 ? 9.295 11.036 -18.331 1.00 53.50 162 THR A CA 1
ATOM 1315 C C . THR A 1 162 ? 9.323 9.549 -17.986 1.00 53.50 162 THR A C 1
ATOM 1317 O O . THR A 1 162 ? 9.563 9.172 -16.838 1.00 53.50 162 THR A O 1
ATOM 1320 N N . ILE A 1 163 ? 9.105 8.691 -18.982 1.00 54.72 163 ILE A N 1
ATOM 1321 C CA . ILE A 1 163 ? 8.997 7.244 -18.834 1.00 54.72 163 ILE A CA 1
ATOM 1322 C C . ILE A 1 163 ? 10.365 6.547 -18.774 1.00 54.72 163 ILE A C 1
ATOM 1324 O O . ILE A 1 163 ? 10.690 5.640 -19.520 1.00 54.72 163 ILE A O 1
ATOM 1328 N N . PHE A 1 164 ? 11.217 6.950 -17.838 1.00 60.34 164 PHE A N 1
ATOM 1329 C CA . PHE A 1 164 ? 12.469 6.234 -17.599 1.00 60.34 164 PHE A CA 1
ATOM 1330 C C . PHE A 1 164 ? 12.311 5.290 -16.405 1.00 60.34 164 PHE A C 1
ATOM 1332 O O . PHE A 1 164 ? 12.179 5.718 -15.259 1.00 60.34 164 PHE A O 1
ATOM 1339 N N . THR A 1 165 ? 12.336 3.981 -16.669 1.00 66.69 165 THR A N 1
ATOM 1340 C CA . THR A 1 165 ? 12.434 2.953 -15.620 1.00 66.69 165 THR A CA 1
ATOM 1341 C C . THR A 1 165 ? 13.803 3.010 -14.934 1.00 66.69 165 THR A C 1
ATOM 1343 O O . THR A 1 165 ? 14.837 3.006 -15.603 1.00 66.69 165 THR A O 1
ATOM 1346 N N . ASN A 1 166 ? 13.817 2.973 -13.598 1.00 72.69 166 ASN A N 1
ATOM 1347 C CA . ASN A 1 166 ? 15.034 2.829 -12.792 1.00 72.69 166 ASN A CA 1
ATOM 1348 C C . ASN A 1 166 ? 15.175 1.411 -12.199 1.00 72.69 166 ASN A C 1
ATOM 1350 O O . ASN A 1 166 ? 14.368 0.525 -12.468 1.00 72.69 166 ASN A O 1
ATOM 1354 N N . ASP A 1 167 ? 16.195 1.178 -11.365 1.00 73.75 167 ASP A N 1
ATOM 1355 C CA . ASP A 1 167 ? 16.437 -0.124 -10.710 1.00 73.75 167 ASP A CA 1
ATOM 1356 C C . ASP A 1 167 ? 15.245 -0.673 -9.907 1.00 73.75 167 ASP A C 1
ATOM 1358 O O . ASP A 1 167 ? 15.174 -1.880 -9.647 1.00 73.75 167 ASP A O 1
ATOM 1362 N N . GLY A 1 168 ? 14.354 0.222 -9.480 1.00 72.31 168 GLY A N 1
ATOM 1363 C CA . GLY A 1 168 ? 13.121 -0.055 -8.760 1.00 72.31 168 GLY A CA 1
ATOM 1364 C C . GLY A 1 168 ? 11.924 -0.407 -9.639 1.00 72.31 168 GLY A C 1
ATOM 1365 O O . GLY A 1 168 ? 10.876 -0.763 -9.106 1.00 72.31 168 GLY A O 1
ATOM 1366 N N . GLY A 1 169 ? 12.054 -0.316 -10.962 1.00 74.44 169 GLY A N 1
ATOM 136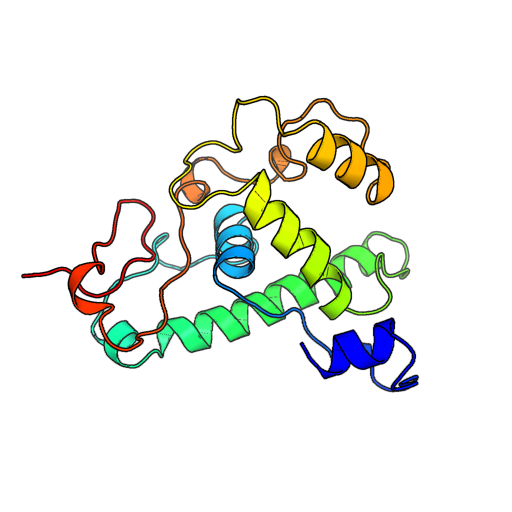7 C CA . GLY A 1 169 ? 10.919 -0.420 -11.871 1.00 74.44 169 GLY A CA 1
ATOM 1368 C C . GLY A 1 169 ? 10.013 0.809 -11.799 1.00 74.44 169 GLY A C 1
ATOM 1369 O O . GLY A 1 169 ? 10.407 1.872 -11.306 1.00 74.44 169 GLY A O 1
ATOM 1370 N N . GLY A 1 170 ? 8.783 0.646 -12.275 1.00 64.69 170 GLY A N 1
ATOM 1371 C CA . GLY A 1 170 ? 7.724 1.631 -12.098 1.00 64.69 170 GLY A CA 1
ATOM 1372 C C . GLY A 1 170 ? 7.917 2.935 -12.869 1.00 64.69 170 GLY A C 1
ATOM 1373 O O . GLY A 1 170 ? 7.496 3.971 -12.381 1.00 64.69 170 GLY A O 1
ATOM 1374 N N . GLY A 1 171 ? 8.572 2.903 -14.031 1.00 59.31 171 GLY A N 1
ATOM 1375 C CA . GLY A 1 171 ? 8.539 3.956 -15.056 1.00 59.31 171 GLY A CA 1
ATOM 1376 C C . GLY A 1 171 ? 8.027 3.333 -16.358 1.00 59.31 171 GLY A C 1
ATOM 1377 O O . GLY A 1 171 ? 8.292 2.160 -16.574 1.00 59.31 171 GLY A O 1
ATOM 1378 N N . GLY A 1 172 ? 7.285 4.054 -17.201 1.00 53.53 172 GLY A N 1
ATOM 1379 C CA . GLY A 1 172 ? 6.827 3.508 -18.500 1.00 53.53 172 GLY A CA 1
ATOM 1380 C C . GLY A 1 172 ? 7.952 3.424 -19.546 1.00 53.53 172 GLY A C 1
ATOM 1381 O O . GLY A 1 172 ? 9.109 3.567 -19.159 1.00 53.53 172 GLY A O 1
ATOM 1382 N N . LEU A 1 173 ? 7.636 3.220 -20.838 1.00 45.56 173 LEU A N 1
ATOM 1383 C CA . LEU A 1 173 ? 8.557 2.803 -21.924 1.00 45.56 173 LEU A CA 1
ATOM 1384 C C . LEU A 1 173 ? 9.934 3.493 -21.947 1.00 45.56 173 LEU A C 1
ATOM 1386 O O . LEU A 1 173 ? 10.031 4.710 -22.086 1.00 45.56 173 LEU A O 1
ATOM 1390 N N . ARG A 1 174 ? 11.007 2.683 -21.923 1.00 40.97 174 ARG A N 1
ATOM 1391 C CA . ARG A 1 174 ? 12.371 3.150 -22.215 1.00 40.97 174 ARG A CA 1
ATOM 1392 C C . ARG A 1 174 ? 12.385 3.813 -23.593 1.00 40.97 174 ARG A C 1
ATOM 1394 O O . ARG A 1 174 ? 12.071 3.153 -24.580 1.00 40.97 174 ARG A O 1
ATOM 1401 N N . GLY A 1 175 ? 12.803 5.077 -23.652 1.00 39.91 175 GLY A N 1
ATOM 1402 C CA . GLY A 1 175 ? 13.294 5.654 -24.899 1.00 39.91 175 GLY A CA 1
ATOM 1403 C C . GLY A 1 175 ? 14.390 4.744 -25.452 1.00 39.91 175 GLY A C 1
ATOM 1404 O O . GLY A 1 175 ? 15.361 4.461 -24.744 1.00 39.91 175 GLY A O 1
ATOM 1405 N N . ILE A 1 176 ? 14.151 4.213 -26.648 1.00 36.34 176 ILE A N 1
ATOM 1406 C CA . ILE A 1 176 ? 15.156 3.547 -27.479 1.00 36.34 176 ILE A CA 1
ATOM 1407 C C . ILE A 1 176 ? 16.103 4.627 -27.997 1.00 36.34 176 ILE A C 1
ATOM 1409 O O . ILE A 1 176 ? 15.584 5.701 -28.383 1.00 36.34 176 ILE A O 1
#

Sequence (176 aa):
MILRDFYETGIWPYEKNLHVINIIADNRVMRIALRTGILRLATKKTFNDLLDQYDQQYVLLVQSTAEAFRRVWEKTAELNNGVHIVPYPGKFDEFIFRMGRNCCKLNARACESGKQSKAFNAWVKSVLDYSVAQPCPFSSICPDDLKKLNAPYAIQNNTWNTIFTNDGGGGGLRGI

Radius of gyration: 17.22 Å; Cα contacts (8 Å, |Δi|>4): 249; chains: 1; bounding box: 42×30×48 Å

pLDDT: mean 77.96, std 13.42, range [36.34, 94.69]

Secondary structure (DSSP, 8-state):
-HHHHHHHTTSS---SSGGG-PPP--HHHHHHHHHHTSS--TTSS---STTGGGTHHHHHHHHHHHHHHHHHHHHHHHHTTT--SSSSGGGHHHHHHHHHHHTS-TT-SSS-SS---HHHHHHHHHHS------S-TTTTT--TTTTT--PPPPP-TTGGGT---BTTB-------

Foldseek 3Di:
DVVVVCCVVVVDVDPPPLQVQFAFDDQLLLLCCQQLVLDADPVNADDQDCCLVVCNSVVVSRVVSRVSLSVVQCVVCVVVVNDGPDPYNRVCRVVSVLLSVFQQDQQDLASPPDATDPVSVVVCCVSPVDPDPDSHPSRVSGDSSRSRAGRADRDDPPLVVVQDADPNGHGHDDDD

Solvent-accessible surface area (backbone atoms only — not comparable to full-atom values): 10016 Å² total; per-residue (Å²): 110,68,70,59,52,31,41,78,70,64,77,40,89,69,87,70,72,51,68,71,42,55,33,71,46,43,65,40,38,35,20,47,32,39,17,45,53,74,42,77,58,97,76,78,46,51,76,61,49,78,53,45,76,68,35,51,57,41,55,50,47,31,52,52,37,24,51,41,51,41,51,50,45,52,50,47,9,65,75,47,82,67,46,55,90,53,96,29,38,32,70,48,34,64,59,45,44,51,40,21,67,73,31,54,41,86,88,40,61,53,65,42,93,53,86,59,54,70,68,56,55,54,48,46,46,73,76,39,96,57,84,69,94,60,51,33,95,57,56,91,58,37,48,78,89,30,33,41,41,38,32,60,55,74,85,52,97,79,48,80,86,68,16,61,53,53,102,21,22,30,23,38,62,67,84,126